Protein AF-A0A2V5VV43-F1 (afdb_monomer_lite)

Sequence (94 aa):
MSELTIVPSRERFAELAKQGNVIPVFVDFVADGETPASAFQKLDDGGYSFLFESAEQTEQSGRYSFLGFSPHLIIRGEDGEDPLAVLEKVMARF

Secondary structure (DSSP, 8-state):
-PPP-EES-HHHHHHHTTT-S----EE----TT--HHHHHHHH--SSSEEEE-----STT--S--EEEES-S----PPTTS-HHHHHHHHHTT-

Structure (mmCIF, N/CA/C/O backbone):
data_AF-A0A2V5VV43-F1
#
_entry.id   AF-A0A2V5VV43-F1
#
loop_
_atom_site.group_PDB
_atom_site.id
_atom_site.type_symbol
_atom_site.label_atom_id
_atom_site.label_alt_id
_atom_site.label_comp_id
_atom_site.label_asym_id
_atom_site.label_entity_id
_atom_site.label_seq_id
_atom_site.pdbx_PDB_ins_code
_atom_site.Cartn_x
_atom_site.Cartn_y
_atom_site.Cartn_z
_atom_site.occupancy
_atom_site.B_iso_or_equiv
_atom_site.auth_seq_id
_atom_site.auth_comp_id
_atom_site.auth_asym_id
_atom_site.auth_atom_id
_atom_site.pdbx_PDB_model_num
ATOM 1 N N . MET A 1 1 ? -18.974 -5.604 17.137 1.00 52.78 1 MET A N 1
ATOM 2 C CA . MET A 1 1 ? -18.055 -5.346 16.012 1.00 52.78 1 MET A CA 1
ATOM 3 C C . MET A 1 1 ? -18.550 -4.086 15.336 1.00 52.78 1 MET A C 1
ATOM 5 O O . MET A 1 1 ? -19.734 -4.042 15.028 1.00 52.78 1 MET A O 1
ATOM 9 N N . SER A 1 2 ? -17.728 -3.042 15.235 1.00 64.88 2 SER A N 1
ATOM 10 C CA . SER A 1 2 ? -18.089 -1.852 14.458 1.00 64.88 2 SER A CA 1
ATOM 11 C C . SER A 1 2 ? -18.201 -2.234 12.984 1.00 64.88 2 SER A C 1
ATOM 13 O O . SER A 1 2 ? -17.440 -3.070 12.500 1.00 64.88 2 SER A O 1
ATOM 15 N N . GLU A 1 3 ? -19.174 -1.660 12.288 1.00 81.62 3 GLU A N 1
ATOM 16 C CA . GLU A 1 3 ? -19.360 -1.872 10.856 1.00 81.62 3 GLU A CA 1
ATOM 17 C C . GLU A 1 3 ? -18.187 -1.226 10.101 1.00 81.62 3 GLU A C 1
ATOM 19 O O . GLU A 1 3 ? -17.922 -0.033 10.257 1.00 81.62 3 GLU A O 1
ATOM 24 N N . LEU A 1 4 ? -17.434 -2.023 9.336 1.00 89.19 4 LEU A N 1
ATOM 25 C CA . LEU A 1 4 ? -16.351 -1.512 8.494 1.00 89.19 4 LEU A CA 1
ATOM 26 C C . LEU A 1 4 ? -16.962 -0.668 7.375 1.00 89.19 4 LEU A C 1
ATOM 28 O O . LEU A 1 4 ? -17.728 -1.172 6.555 1.00 89.19 4 LEU A O 1
ATOM 32 N N . THR A 1 5 ? -16.620 0.617 7.337 1.00 94.31 5 THR A N 1
ATOM 33 C CA . THR A 1 5 ? -17.103 1.528 6.296 1.00 94.31 5 THR A CA 1
ATOM 34 C C . THR A 1 5 ? -16.113 1.547 5.141 1.00 94.31 5 THR A C 1
ATOM 36 O O . THR A 1 5 ? -15.003 2.053 5.283 1.00 94.31 5 THR A O 1
ATOM 39 N N . ILE A 1 6 ? -16.518 0.993 3.997 1.00 96.62 6 ILE A N 1
ATOM 40 C CA . ILE A 1 6 ? -15.726 1.006 2.760 1.00 96.62 6 ILE A CA 1
ATOM 41 C C . ILE A 1 6 ? -15.805 2.394 2.118 1.00 96.62 6 ILE A C 1
ATOM 43 O O . ILE A 1 6 ? -16.896 2.918 1.879 1.00 96.62 6 ILE A O 1
ATOM 47 N N . VAL A 1 7 ? -14.645 2.972 1.814 1.00 97.19 7 VAL A N 1
ATOM 48 C CA . VAL A 1 7 ? -14.491 4.289 1.190 1.00 97.19 7 VAL A CA 1
ATOM 49 C C . VAL A 1 7 ? -13.679 4.147 -0.102 1.00 97.19 7 VAL A C 1
ATOM 51 O O . VAL A 1 7 ? -12.652 3.474 -0.095 1.00 97.19 7 VAL A O 1
ATOM 54 N N . PRO A 1 8 ? -14.075 4.800 -1.210 1.00 97.19 8 PRO A N 1
ATOM 55 C CA . PRO A 1 8 ? -15.327 5.536 -1.413 1.00 97.19 8 PRO A CA 1
ATOM 56 C C . PRO A 1 8 ? -16.554 4.610 -1.519 1.00 97.19 8 PRO A C 1
ATOM 58 O O . PRO A 1 8 ? -16.423 3.421 -1.802 1.00 97.19 8 PRO A O 1
ATOM 61 N N . SER A 1 9 ? -17.764 5.171 -1.367 1.00 97.12 9 SER A N 1
ATOM 62 C CA . SER A 1 9 ? -18.990 4.451 -1.750 1.00 97.12 9 SER A CA 1
ATOM 63 C C . SER A 1 9 ? -18.964 4.107 -3.241 1.00 97.12 9 SER A C 1
ATOM 65 O O . SER A 1 9 ? -18.256 4.746 -4.025 1.00 97.12 9 SER A O 1
ATOM 67 N N . ARG A 1 10 ? -19.779 3.140 -3.665 1.00 97.31 10 ARG A N 1
ATOM 68 C CA . ARG A 1 10 ? -19.860 2.724 -5.072 1.00 97.31 10 ARG A CA 1
ATOM 69 C C . ARG A 1 10 ? -20.189 3.887 -6.011 1.00 97.31 10 ARG A C 1
ATOM 71 O O . ARG A 1 10 ? -19.577 4.022 -7.069 1.00 97.31 10 ARG A O 1
ATOM 78 N N . GLU A 1 11 ? -21.140 4.730 -5.631 1.00 98.00 11 GLU A N 1
ATOM 79 C CA . GLU A 1 11 ? -21.553 5.896 -6.414 1.00 98.00 11 GLU A CA 1
ATOM 80 C C . GLU A 1 11 ? -20.399 6.894 -6.506 1.00 98.00 11 GLU A C 1
ATOM 82 O O . GLU A 1 11 ? -20.090 7.400 -7.584 1.00 98.00 11 GLU A O 1
ATOM 87 N N . ARG A 1 12 ? -19.692 7.127 -5.393 1.00 97.94 12 ARG A N 1
ATOM 88 C CA . ARG A 1 12 ? -18.538 8.027 -5.376 1.00 97.94 12 ARG A CA 1
ATOM 89 C C . ARG A 1 12 ? -17.357 7.471 -6.173 1.00 97.94 12 ARG A C 1
ATOM 91 O O . ARG A 1 12 ? -16.693 8.249 -6.852 1.00 97.94 12 ARG A O 1
ATOM 98 N N . PHE A 1 13 ? -17.118 6.162 -6.139 1.00 98.19 13 PHE A N 1
ATOM 99 C CA . PHE A 1 13 ? -16.131 5.491 -6.985 1.00 98.19 13 PHE A CA 1
ATOM 100 C C . PHE A 1 13 ? -16.418 5.752 -8.467 1.00 98.19 13 PHE A C 1
ATOM 102 O O . PHE A 1 13 ? -15.521 6.166 -9.195 1.00 98.19 13 PHE A O 1
ATOM 109 N N . ALA A 1 14 ? -17.673 5.584 -8.903 1.00 97.88 14 ALA A N 1
ATOM 110 C CA . ALA A 1 14 ? -18.068 5.823 -10.291 1.00 97.88 14 ALA A CA 1
ATOM 111 C C . ALA A 1 14 ? -17.841 7.281 -10.733 1.00 97.88 14 ALA A C 1
ATOM 113 O O . ALA A 1 14 ? -17.478 7.523 -11.882 1.00 97.88 14 ALA A O 1
ATOM 114 N N . GLU A 1 15 ? -18.005 8.252 -9.831 1.00 98.06 15 GLU A N 1
ATOM 115 C CA . GLU A 1 15 ? -17.681 9.654 -10.118 1.00 98.06 15 GLU A CA 1
ATOM 116 C C . GLU A 1 15 ? -16.170 9.932 -10.160 1.00 98.06 15 GLU A C 1
ATOM 118 O O . GLU A 1 15 ? -15.715 10.705 -11.003 1.00 98.06 15 GLU A O 1
ATOM 123 N N . LEU A 1 16 ? -15.377 9.303 -9.286 1.00 97.75 16 LEU A N 1
ATOM 124 C CA . LEU A 1 16 ? -13.912 9.428 -9.291 1.00 97.75 16 LEU A CA 1
ATOM 125 C C . LEU A 1 16 ? -13.284 8.769 -10.525 1.00 97.75 16 LEU A C 1
ATOM 127 O O . LEU A 1 16 ? -12.355 9.325 -11.104 1.00 97.75 16 LEU A O 1
ATOM 131 N N . ALA A 1 17 ? -13.843 7.648 -10.986 1.00 97.31 17 ALA A N 1
ATOM 132 C CA . ALA A 1 17 ? -13.390 6.931 -12.178 1.00 97.31 1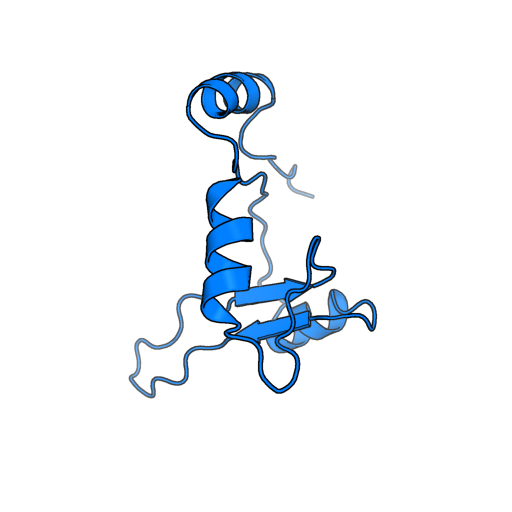7 ALA A CA 1
ATOM 133 C C . ALA A 1 17 ? -13.527 7.740 -13.482 1.00 97.31 17 ALA A C 1
ATOM 135 O O . ALA A 1 17 ? -12.923 7.399 -14.495 1.00 97.31 17 ALA A O 1
ATOM 136 N N . LYS A 1 18 ? -14.305 8.832 -13.476 1.00 97.25 18 LYS A N 1
ATOM 137 C CA . LYS A 1 18 ? -14.369 9.783 -14.599 1.00 97.25 18 LYS A CA 1
ATOM 138 C C . LYS A 1 18 ? -13.188 10.762 -14.619 1.00 97.25 18 LYS A C 1
ATOM 140 O O . LYS A 1 18 ? -12.994 11.434 -15.625 1.00 97.25 18 LYS A O 1
ATOM 145 N N . GLN A 1 19 ? -12.448 10.887 -13.515 1.00 95.75 19 GLN A N 1
ATOM 146 C CA . GLN A 1 19 ? -11.357 11.857 -13.331 1.00 95.75 19 GLN A CA 1
ATOM 147 C C . GLN A 1 19 ? -9.969 11.210 -13.404 1.00 95.75 19 GLN A C 1
ATOM 149 O O . GLN A 1 19 ? -8.994 11.899 -13.688 1.00 95.75 19 GLN A O 1
ATOM 154 N N . GLY A 1 20 ? -9.878 9.903 -13.161 1.00 93.12 20 GLY A N 1
ATOM 155 C CA . GLY A 1 20 ? -8.642 9.129 -13.220 1.00 93.12 20 GLY A CA 1
ATOM 156 C C . GLY A 1 20 ? -8.924 7.628 -13.208 1.00 93.12 20 GLY A C 1
ATOM 157 O O . GLY A 1 20 ? -10.067 7.202 -13.059 1.00 93.12 20 GLY A O 1
ATOM 158 N N . ASN A 1 21 ? -7.880 6.824 -13.373 1.00 92.06 21 ASN A N 1
ATOM 159 C CA . ASN A 1 21 ? -7.933 5.358 -13.483 1.00 92.06 21 ASN A CA 1
ATOM 160 C C . ASN A 1 21 ? -7.348 4.630 -12.253 1.00 92.06 21 ASN A C 1
ATOM 162 O O . ASN A 1 21 ? -7.486 3.412 -12.151 1.00 92.06 21 ASN A O 1
ATOM 166 N N . VAL A 1 22 ? -6.746 5.360 -11.306 1.00 94.12 22 VAL A N 1
ATOM 167 C CA . VAL A 1 22 ? -6.286 4.843 -10.011 1.00 94.12 22 VAL A CA 1
ATOM 168 C C . VAL A 1 22 ? -7.134 5.460 -8.906 1.00 94.12 22 VAL A C 1
ATOM 170 O O . VAL A 1 22 ? -7.032 6.649 -8.609 1.00 94.12 22 VAL A O 1
ATOM 173 N N . ILE A 1 23 ? -7.987 4.641 -8.294 1.00 96.69 23 ILE A N 1
ATOM 174 C CA . ILE A 1 23 ? -8.895 5.057 -7.224 1.00 96.69 23 ILE A CA 1
ATOM 175 C C . ILE A 1 23 ? -8.687 4.113 -6.033 1.00 96.69 23 ILE A C 1
ATOM 177 O O . ILE A 1 23 ? -9.018 2.931 -6.154 1.00 96.69 23 ILE A O 1
ATOM 181 N N . PRO A 1 24 ? -8.147 4.583 -4.892 1.00 96.19 24 PRO A N 1
ATOM 182 C CA . PRO A 1 24 ? -7.964 3.739 -3.718 1.00 96.19 24 PRO A CA 1
ATOM 183 C C . PRO A 1 24 ? -9.320 3.398 -3.094 1.00 96.19 24 PRO A C 1
ATOM 185 O O . PRO A 1 24 ? -10.137 4.285 -2.845 1.00 96.19 24 PRO A O 1
ATOM 188 N N . VAL A 1 25 ? -9.542 2.111 -2.826 1.00 97.25 25 VAL A N 1
ATOM 189 C CA . VAL A 1 25 ? -10.682 1.615 -2.048 1.00 97.25 25 VAL A CA 1
ATOM 190 C C . VAL A 1 25 ? -10.133 1.047 -0.750 1.00 97.25 25 VAL A C 1
ATOM 192 O O . VAL A 1 25 ? -9.291 0.152 -0.781 1.00 97.25 25 VAL A O 1
ATOM 195 N N . PHE A 1 26 ? -10.573 1.587 0.380 1.00 97.00 26 PHE A N 1
ATOM 196 C CA . PHE A 1 26 ? -9.999 1.283 1.685 1.00 97.00 26 PHE A CA 1
ATOM 197 C C . PHE A 1 26 ? -11.051 1.299 2.797 1.00 97.00 26 PHE A C 1
ATOM 199 O O . PHE A 1 26 ? -12.189 1.734 2.609 1.00 97.00 26 PHE A O 1
ATOM 206 N N . VAL A 1 27 ? -10.650 0.791 3.958 1.00 96.50 27 VAL A N 1
ATOM 207 C CA . VAL A 1 27 ? -11.394 0.848 5.218 1.00 96.50 27 VAL A CA 1
ATOM 208 C C . VAL A 1 27 ? -10.435 1.302 6.308 1.00 96.50 27 VAL A C 1
ATOM 210 O O . VAL A 1 27 ? -9.288 0.856 6.332 1.00 96.50 27 VAL A O 1
ATOM 213 N N . ASP A 1 28 ? -10.921 2.130 7.226 1.00 94.31 28 ASP A N 1
ATOM 214 C CA . ASP A 1 28 ? -10.209 2.438 8.463 1.00 94.31 28 ASP A CA 1
ATOM 215 C C . ASP A 1 28 ? -10.760 1.557 9.585 1.00 94.31 28 ASP A C 1
ATOM 217 O O . ASP A 1 28 ? -11.976 1.391 9.733 1.00 94.31 28 ASP A O 1
ATOM 221 N N . PHE A 1 29 ? -9.870 0.972 10.382 1.00 92.88 29 PHE A N 1
ATOM 222 C CA . PHE A 1 29 ? -10.249 0.116 11.501 1.00 92.88 29 PHE A CA 1
ATOM 223 C C . PHE A 1 29 ? -9.256 0.225 12.657 1.00 92.88 29 PHE A C 1
ATOM 225 O O . PHE A 1 29 ? -8.115 0.648 12.488 1.00 92.88 29 PHE A O 1
ATOM 232 N N . VAL A 1 30 ? -9.717 -0.150 13.852 1.00 92.19 30 VAL A N 1
ATOM 233 C CA . VAL A 1 30 ? -8.901 -0.144 15.071 1.00 92.19 30 VAL A CA 1
ATOM 234 C C . VAL A 1 30 ? -7.967 -1.350 15.059 1.00 92.19 30 VAL A C 1
ATOM 236 O O . VAL A 1 30 ? -8.426 -2.487 14.950 1.00 92.19 30 VAL A O 1
ATOM 239 N N . ALA A 1 31 ? -6.670 -1.093 15.206 1.00 91.44 31 ALA A N 1
ATOM 240 C CA . ALA A 1 31 ? -5.612 -2.099 15.177 1.00 91.44 31 ALA A CA 1
ATOM 241 C C . ALA A 1 31 ? -4.642 -1.947 16.364 1.00 91.44 31 ALA A C 1
ATOM 243 O O . ALA A 1 31 ? -3.459 -2.234 16.237 1.00 91.44 31 ALA A O 1
ATOM 244 N N . ASP A 1 32 ? -5.135 -1.515 17.529 1.00 91.94 32 ASP A N 1
ATOM 245 C CA . ASP A 1 32 ? -4.319 -1.207 18.720 1.00 91.94 32 ASP A CA 1
ATOM 246 C C . ASP A 1 32 ? -3.467 -2.390 19.224 1.00 91.94 32 ASP A C 1
ATOM 248 O O . ASP A 1 32 ? -2.492 -2.201 19.947 1.00 91.94 32 ASP A O 1
ATOM 252 N N . GLY A 1 33 ? -3.848 -3.621 18.863 1.00 92.75 33 GLY A N 1
ATOM 253 C CA . GLY A 1 33 ? -3.104 -4.842 19.182 1.00 92.75 33 GLY A CA 1
ATOM 254 C C . GLY A 1 33 ? -2.010 -5.207 18.175 1.00 92.75 33 GLY A C 1
ATOM 255 O O . GLY A 1 33 ? -1.335 -6.217 18.368 1.00 92.75 33 GLY A O 1
ATOM 256 N N . GLU A 1 34 ? -1.849 -4.433 17.104 1.00 93.50 34 GLU A N 1
ATOM 257 C CA . GLU A 1 34 ? -0.885 -4.689 16.041 1.00 93.50 34 GLU A CA 1
ATOM 258 C C . GLU A 1 34 ? 0.299 -3.719 16.130 1.00 93.50 34 GLU A C 1
ATOM 260 O O . GLU A 1 34 ? 0.146 -2.506 16.248 1.00 93.50 34 GLU A O 1
ATOM 265 N N . THR A 1 35 ? 1.508 -4.254 15.999 1.00 93.19 35 THR A N 1
ATOM 266 C CA . THR A 1 35 ? 2.677 -3.510 15.516 1.00 93.19 35 THR A CA 1
ATOM 267 C C . THR A 1 35 ? 2.801 -3.680 13.996 1.00 93.19 35 THR A C 1
ATOM 269 O O . THR A 1 35 ? 2.300 -4.679 13.459 1.00 93.19 35 THR A O 1
ATOM 272 N N . PRO A 1 36 ? 3.509 -2.785 13.281 1.00 91.94 36 PRO A N 1
ATOM 273 C CA . PRO A 1 36 ? 3.746 -2.945 11.844 1.00 91.94 36 PRO A CA 1
ATOM 274 C C . PRO A 1 36 ? 4.317 -4.322 11.471 1.00 91.94 36 PRO A C 1
ATOM 276 O O . PRO A 1 36 ? 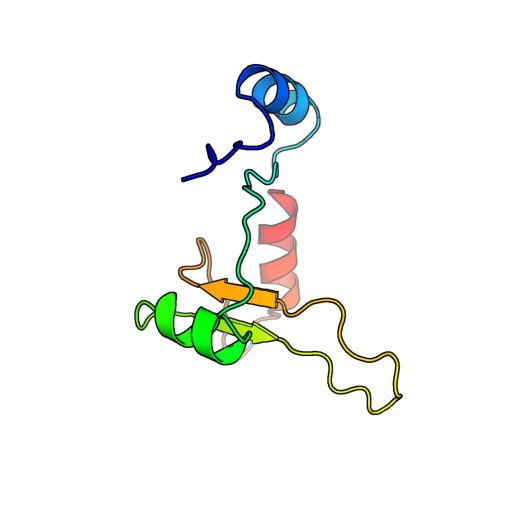3.831 -4.960 10.539 1.00 91.94 36 PRO A O 1
ATOM 279 N N . ALA A 1 37 ? 5.275 -4.833 12.252 1.00 93.38 37 ALA A N 1
ATOM 280 C CA . ALA A 1 37 ? 5.849 -6.162 12.049 1.00 93.38 37 ALA A CA 1
ATOM 281 C C . ALA A 1 37 ? 4.826 -7.296 12.247 1.00 93.38 37 ALA A C 1
ATOM 283 O O . ALA A 1 37 ? 4.796 -8.241 11.460 1.00 93.38 37 ALA A O 1
ATOM 284 N N . SER A 1 38 ? 3.961 -7.214 13.264 1.00 95.56 38 SER A N 1
ATOM 285 C CA . SER A 1 38 ? 2.919 -8.233 13.469 1.00 95.56 38 SER A CA 1
ATOM 286 C C . SER A 1 38 ? 1.829 -8.198 12.392 1.00 95.56 38 SER A C 1
ATOM 288 O O . SER A 1 38 ? 1.374 -9.257 11.961 1.00 95.56 38 SER A O 1
ATOM 290 N N . ALA A 1 39 ? 1.467 -7.010 11.895 1.00 95.00 39 ALA A N 1
ATOM 291 C CA . ALA A 1 39 ? 0.558 -6.866 10.761 1.00 95.00 39 ALA A CA 1
ATOM 292 C C . ALA A 1 39 ? 1.177 -7.445 9.478 1.00 95.00 39 ALA A C 1
ATOM 294 O O . ALA A 1 39 ? 0.505 -8.175 8.752 1.00 95.00 39 ALA A O 1
ATOM 295 N N . PHE A 1 40 ? 2.472 -7.200 9.243 1.00 95.19 40 PHE A N 1
ATOM 296 C CA . PHE A 1 40 ? 3.235 -7.791 8.138 1.00 95.19 40 PHE A CA 1
ATOM 297 C C . PHE A 1 40 ? 3.194 -9.311 8.149 1.00 95.19 40 PHE A C 1
ATOM 299 O O . PHE A 1 40 ? 2.795 -9.917 7.161 1.00 95.19 40 PHE A O 1
ATOM 306 N N . GLN A 1 41 ? 3.493 -9.927 9.289 1.00 95.06 41 GLN A N 1
ATOM 307 C CA . GLN A 1 41 ? 3.452 -11.384 9.423 1.00 95.06 41 GLN A CA 1
ATOM 308 C C . GLN A 1 41 ? 2.061 -11.983 9.179 1.00 95.06 41 GLN A C 1
ATOM 310 O O . GLN A 1 41 ? 1.961 -13.109 8.706 1.00 95.06 41 GLN A O 1
ATOM 315 N N . LYS A 1 42 ? 0.987 -11.260 9.515 1.00 94.94 42 LYS A N 1
ATOM 316 C CA . LYS A 1 42 ? -0.395 -11.723 9.308 1.00 94.94 42 LYS A CA 1
ATOM 317 C C . LYS A 1 42 ? -0.863 -11.610 7.858 1.00 94.94 42 LYS A C 1
ATOM 319 O O . LYS A 1 42 ? -1.760 -12.353 7.469 1.00 94.94 42 LYS A O 1
ATOM 324 N N . LEU A 1 43 ? -0.312 -10.660 7.104 1.00 92.94 43 LEU A N 1
ATOM 325 C CA . LEU A 1 43 ? -0.682 -10.391 5.712 1.00 92.94 43 LEU A CA 1
ATOM 326 C C . LEU A 1 43 ? 0.248 -11.067 4.700 1.00 92.94 43 LEU A C 1
ATOM 328 O O . LEU A 1 43 ? -0.092 -11.129 3.523 1.00 92.94 43 LEU A O 1
ATOM 332 N N . ASP A 1 44 ? 1.401 -11.567 5.144 1.00 90.00 44 ASP A N 1
ATOM 333 C CA . ASP A 1 44 ? 2.339 -12.281 4.288 1.00 90.00 44 ASP A CA 1
ATOM 334 C C . ASP A 1 44 ? 1.719 -13.576 3.735 1.00 90.00 44 ASP A C 1
ATOM 336 O O . ASP A 1 44 ? 1.311 -14.471 4.479 1.00 90.00 44 ASP A O 1
ATOM 340 N N . ASP A 1 45 ? 1.655 -13.666 2.408 1.00 92.75 45 ASP A N 1
ATOM 341 C CA . ASP A 1 45 ? 1.149 -14.816 1.656 1.00 92.75 45 ASP A CA 1
ATOM 342 C C . ASP A 1 45 ? 2.282 -15.696 1.094 1.00 92.75 45 ASP A C 1
ATOM 344 O O . ASP A 1 45 ? 2.025 -16.647 0.350 1.00 92.75 45 ASP A O 1
ATOM 348 N N . GLY A 1 46 ? 3.538 -15.395 1.447 1.00 93.62 46 GLY A N 1
ATOM 349 C CA . GLY A 1 46 ? 4.737 -16.050 0.920 1.00 93.62 46 GLY A CA 1
ATOM 350 C C . GLY A 1 46 ? 5.151 -15.563 -0.474 1.00 93.62 46 GLY A C 1
ATOM 351 O O . GLY A 1 46 ? 6.082 -16.120 -1.063 1.00 93.62 46 GLY A O 1
ATOM 352 N N . GLY A 1 47 ? 4.458 -14.560 -1.020 1.00 94.81 47 GLY A N 1
ATOM 353 C CA . GLY A 1 47 ? 4.770 -13.902 -2.280 1.00 94.81 47 GLY A CA 1
ATOM 354 C C . GLY A 1 47 ? 5.677 -12.681 -2.116 1.00 94.81 47 GLY A C 1
ATOM 355 O O . GLY A 1 47 ? 6.442 -12.542 -1.165 1.00 94.81 47 GLY A O 1
ATOM 356 N N . TYR A 1 48 ? 5.608 -11.774 -3.091 1.00 95.62 48 TYR A N 1
ATOM 357 C CA . TYR A 1 48 ? 6.321 -10.502 -3.010 1.00 95.62 48 TYR A CA 1
ATOM 358 C C . TYR A 1 48 ? 5.613 -9.569 -2.028 1.00 95.62 48 TYR A C 1
ATOM 360 O O . TYR A 1 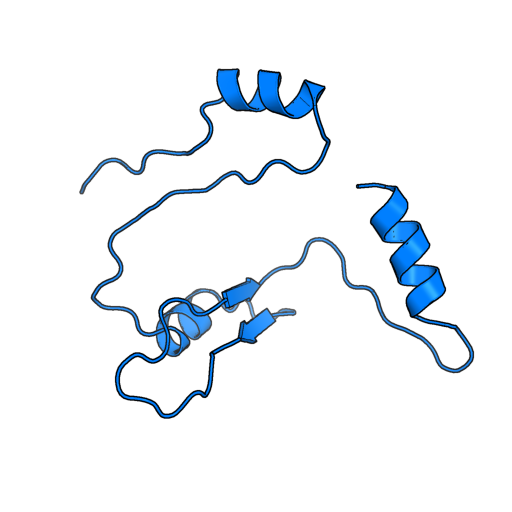48 ? 4.440 -9.241 -2.209 1.00 95.62 48 TYR A O 1
ATOM 368 N N . SER A 1 49 ? 6.342 -9.106 -1.020 1.00 95.88 49 SER A N 1
ATOM 369 C CA . SER A 1 49 ? 5.827 -8.222 0.020 1.00 95.88 49 SER A CA 1
ATOM 370 C C . SER A 1 49 ? 6.904 -7.240 0.489 1.00 95.88 49 SER A C 1
ATOM 372 O O . SER A 1 49 ? 8.100 -7.435 0.253 1.00 95.88 49 SER A O 1
ATOM 374 N N . PHE A 1 50 ? 6.485 -6.136 1.105 1.00 95.44 50 PHE A N 1
ATOM 375 C CA . PHE A 1 50 ? 7.380 -5.156 1.715 1.00 95.44 50 PHE A CA 1
ATOM 376 C C . PHE A 1 50 ? 6.781 -4.564 2.992 1.00 95.44 50 PHE A C 1
ATOM 378 O O . PHE A 1 50 ? 5.563 -4.431 3.127 1.00 95.44 50 PHE A O 1
ATOM 385 N N . LEU A 1 51 ? 7.670 -4.150 3.893 1.00 94.62 51 LEU A N 1
ATOM 386 C CA . LEU A 1 51 ? 7.377 -3.320 5.054 1.00 94.62 51 LEU A CA 1
ATOM 387 C C . LEU A 1 51 ? 8.383 -2.165 5.072 1.00 94.62 51 LEU A C 1
ATOM 389 O O . LEU A 1 51 ? 9.592 -2.393 5.121 1.00 94.62 51 LEU A O 1
ATOM 393 N N . PHE A 1 52 ? 7.886 -0.933 5.022 1.00 93.19 52 PHE A N 1
ATOM 394 C CA . PHE A 1 52 ? 8.683 0.282 5.154 1.00 93.19 52 PHE A CA 1
ATOM 395 C C . PHE A 1 52 ? 8.323 1.001 6.449 1.00 93.19 52 PHE A C 1
ATOM 397 O O . PHE A 1 52 ? 7.173 1.390 6.663 1.00 93.19 52 PHE A O 1
ATOM 404 N N . GLU A 1 53 ? 9.332 1.210 7.287 1.00 88.31 53 GLU A N 1
ATOM 405 C CA . GLU A 1 53 ? 9.222 1.921 8.557 1.00 88.31 53 GLU A CA 1
ATOM 406 C C . GLU A 1 53 ? 10.183 3.112 8.558 1.00 88.31 53 GLU A C 1
ATOM 408 O O . GLU A 1 53 ? 11.297 3.031 8.033 1.00 88.31 53 GLU A O 1
ATOM 413 N N . SER A 1 54 ? 9.750 4.237 9.130 1.00 81.88 54 SER A N 1
ATOM 414 C CA . SER A 1 54 ? 10.625 5.399 9.301 1.00 81.88 54 SER A CA 1
ATOM 415 C C . SER A 1 54 ? 11.547 5.191 10.501 1.00 81.88 54 SER A C 1
ATOM 417 O O . SER A 1 54 ? 11.089 4.845 11.587 1.00 81.88 54 SER A O 1
ATOM 419 N N . ALA A 1 55 ? 12.844 5.432 10.310 1.00 67.00 55 ALA A N 1
ATOM 420 C CA . ALA A 1 55 ? 13.884 5.186 11.310 1.00 67.00 55 ALA A CA 1
ATOM 421 C C . ALA A 1 55 ? 14.292 6.435 12.122 1.00 67.00 55 ALA A C 1
ATOM 423 O O . ALA A 1 55 ? 15.328 6.416 12.788 1.00 67.00 55 ALA A O 1
ATOM 424 N N . GLU A 1 56 ? 13.545 7.544 12.060 1.00 64.12 56 GLU A N 1
ATOM 425 C CA . GLU A 1 56 ? 13.969 8.778 12.737 1.00 64.12 56 GLU A CA 1
ATOM 426 C C . GLU A 1 56 ? 13.938 8.646 14.273 1.00 64.12 56 GLU A C 1
ATOM 428 O O . GLU A 1 56 ? 12.910 8.359 14.875 1.00 64.12 56 GLU A O 1
ATOM 433 N N . GLN A 1 57 ? 15.080 8.885 14.925 1.00 53.62 57 GLN A N 1
ATOM 434 C CA . GLN A 1 57 ? 15.239 8.935 16.386 1.00 53.62 57 GLN A CA 1
ATOM 435 C C . GLN A 1 57 ? 15.038 10.363 16.917 1.00 53.62 57 GLN A C 1
ATOM 437 O O . GLN A 1 57 ? 15.962 10.992 17.428 1.00 53.62 57 GLN A O 1
ATOM 442 N N . THR A 1 58 ? 13.835 10.911 16.801 1.00 54.78 58 THR A N 1
ATOM 443 C CA . THR A 1 58 ? 13.432 12.062 17.626 1.00 54.78 58 THR A CA 1
ATOM 444 C C . THR A 1 58 ? 12.114 11.713 18.300 1.00 54.78 58 THR A C 1
ATOM 446 O O . THR A 1 58 ? 11.351 10.923 17.756 1.00 54.78 58 THR A O 1
ATOM 449 N N . GLU A 1 59 ? 11.833 12.247 19.491 1.00 53.59 59 GLU A N 1
ATOM 450 C CA . GLU A 1 59 ? 10.697 11.842 20.350 1.00 53.59 59 GLU A CA 1
ATOM 451 C C . GLU A 1 59 ? 9.287 12.063 19.739 1.00 53.59 59 GLU A C 1
ATOM 453 O O . GLU A 1 59 ? 8.275 11.893 20.413 1.00 53.59 59 GLU A O 1
ATOM 458 N N . GLN A 1 60 ? 9.206 12.432 18.456 1.00 54.12 60 GLN A N 1
ATOM 459 C CA . GLN A 1 60 ? 7.989 12.589 17.653 1.00 54.12 60 GLN A CA 1
ATOM 460 C C . GLN A 1 60 ? 7.872 11.553 16.510 1.00 54.12 60 GLN A C 1
ATOM 462 O O . GLN A 1 60 ? 7.076 11.746 15.587 1.00 54.12 60 GLN A O 1
ATOM 467 N N . SER A 1 61 ? 8.678 10.488 16.519 1.00 51.47 61 SER A N 1
ATOM 468 C CA . SER A 1 61 ? 8.873 9.597 15.373 1.00 51.47 61 SER A CA 1
ATOM 469 C C . SER A 1 61 ? 7.719 8.632 15.056 1.00 51.47 61 SER A C 1
ATOM 471 O O . SER A 1 61 ? 7.102 8.044 15.939 1.00 51.47 61 SER A O 1
ATOM 473 N N . GLY A 1 62 ? 7.471 8.467 13.743 1.00 54.38 62 GLY A N 1
ATOM 474 C CA . GLY A 1 62 ? 6.747 7.347 13.121 1.00 54.38 62 GLY A CA 1
ATOM 475 C C . GLY A 1 62 ? 5.213 7.395 13.126 1.00 54.38 62 GLY A C 1
ATOM 476 O O . GLY A 1 62 ? 4.589 6.533 13.729 1.00 54.38 62 GLY A O 1
ATOM 477 N N . ARG A 1 63 ? 4.562 8.340 12.421 1.00 72.06 63 ARG A N 1
ATOM 478 C CA . ARG A 1 63 ? 3.080 8.327 12.307 1.00 72.06 63 ARG A CA 1
ATOM 479 C C . ARG A 1 63 ? 2.528 7.170 11.469 1.00 72.06 63 ARG A C 1
ATOM 481 O O . ARG A 1 63 ? 1.378 6.797 11.664 1.00 72.06 63 ARG A O 1
ATOM 488 N N . TYR A 1 64 ? 3.320 6.648 10.531 1.00 86.50 64 TYR A N 1
ATOM 489 C CA . TYR A 1 64 ? 2.872 5.647 9.567 1.00 86.50 64 TYR A CA 1
ATOM 490 C C . TYR A 1 64 ? 3.991 4.662 9.229 1.00 86.50 64 TYR A C 1
ATOM 492 O O . TYR A 1 64 ? 5.139 5.066 9.035 1.00 86.50 64 TYR A O 1
ATOM 500 N N . SER A 1 65 ? 3.609 3.398 9.083 1.00 90.06 65 SER A N 1
ATOM 501 C CA . SER A 1 65 ? 4.381 2.366 8.394 1.00 90.06 65 SER A CA 1
ATOM 502 C C . SER A 1 65 ? 3.612 1.965 7.138 1.00 90.06 65 SER A C 1
ATOM 504 O O . SER A 1 65 ? 2.379 1.968 7.141 1.00 90.06 65 SER A O 1
ATOM 506 N N . PHE A 1 66 ? 4.322 1.632 6.062 1.00 94.19 66 PHE A N 1
ATOM 507 C CA . PHE A 1 66 ? 3.711 1.189 4.809 1.00 94.19 66 PHE A CA 1
ATOM 508 C C . PHE A 1 66 ? 3.974 -0.291 4.601 1.00 94.19 66 PHE A C 1
ATOM 510 O O . PHE A 1 66 ? 5.112 -0.745 4.683 1.00 94.19 66 PHE A O 1
ATOM 517 N N . LEU A 1 67 ? 2.919 -1.026 4.291 1.00 95.12 67 LEU A N 1
ATOM 518 C CA . LEU A 1 67 ? 2.967 -2.452 4.033 1.00 95.12 67 LEU A CA 1
ATOM 519 C C . LEU A 1 67 ? 2.303 -2.729 2.691 1.00 95.12 67 LEU A C 1
ATOM 521 O O . LEU A 1 67 ? 1.242 -2.178 2.396 1.00 95.12 67 LEU A O 1
ATOM 525 N N . GLY A 1 68 ? 2.916 -3.598 1.897 1.00 95.25 68 GLY A N 1
ATOM 526 C CA . GLY A 1 68 ? 2.338 -4.110 0.661 1.00 95.25 68 GLY A CA 1
ATOM 527 C C . GLY A 1 68 ? 2.592 -5.603 0.528 1.00 95.25 68 GLY A C 1
ATOM 528 O O . GLY A 1 68 ? 3.654 -6.093 0.902 1.00 95.25 68 GLY A O 1
ATOM 529 N N . PHE A 1 69 ? 1.613 -6.322 -0.005 1.00 96.00 69 PHE A N 1
ATOM 530 C CA . PHE A 1 69 ? 1.659 -7.757 -0.276 1.00 96.00 69 PHE A CA 1
ATOM 531 C C . PHE A 1 69 ? 0.830 -8.044 -1.535 1.00 96.00 69 PHE A C 1
ATOM 533 O O . PHE A 1 69 ? 0.051 -7.189 -1.965 1.00 96.00 69 PHE A O 1
ATOM 540 N N . SER A 1 70 ? 1.039 -9.208 -2.152 1.00 95.50 70 SER A N 1
ATOM 541 C CA . SER A 1 70 ? 0.330 -9.647 -3.367 1.00 95.50 70 SER A CA 1
ATOM 542 C C . SER A 1 70 ? 0.246 -8.570 -4.477 1.00 95.50 70 SER A C 1
ATOM 544 O O . SER A 1 70 ? -0.853 -8.219 -4.922 1.00 95.50 70 SER A O 1
ATOM 546 N N . PRO A 1 71 ? 1.374 -7.995 -4.944 1.00 94.38 71 PRO A N 1
ATOM 547 C CA . PRO A 1 71 ? 1.349 -6.927 -5.939 1.00 94.38 71 PRO A CA 1
ATOM 548 C C . PRO A 1 71 ? 0.701 -7.395 -7.247 1.00 94.38 71 PRO A C 1
ATOM 550 O O . PRO A 1 71 ? 0.975 -8.486 -7.741 1.00 94.38 71 PRO A O 1
ATOM 553 N N . HIS A 1 72 ? -0.110 -6.528 -7.859 1.00 91.62 72 HIS A N 1
ATOM 554 C CA . HIS A 1 72 ? -0.731 -6.814 -9.158 1.00 91.62 72 HIS A CA 1
ATOM 555 C C . HIS A 1 72 ? 0.294 -6.923 -10.300 1.00 91.62 72 HIS A C 1
ATOM 557 O O . HIS A 1 72 ? 0.076 -7.648 -11.270 1.00 91.62 72 HIS A O 1
ATOM 563 N N . LEU A 1 73 ? 1.404 -6.189 -10.199 1.00 90.75 73 LEU A N 1
ATOM 564 C CA . LEU A 1 73 ? 2.454 -6.142 -11.206 1.00 90.75 73 LEU A CA 1
ATOM 565 C C . LEU A 1 73 ? 3.822 -6.043 -10.536 1.00 90.75 73 LEU A C 1
ATOM 567 O O . LEU A 1 73 ? 4.008 -5.266 -9.602 1.00 90.75 73 LEU A O 1
ATOM 571 N N . ILE A 1 74 ? 4.783 -6.799 -11.062 1.00 90.81 74 ILE A N 1
ATOM 572 C CA . ILE A 1 74 ? 6.187 -6.747 -10.661 1.00 90.81 74 ILE A CA 1
ATOM 573 C C . ILE A 1 74 ? 6.995 -6.367 -11.888 1.00 90.81 74 ILE A C 1
ATOM 575 O O . ILE A 1 74 ? 6.916 -7.028 -12.922 1.00 90.81 74 ILE A O 1
ATOM 579 N N . ILE A 1 75 ? 7.771 -5.298 -11.760 1.00 87.81 75 ILE A N 1
ATOM 580 C CA . ILE A 1 75 ? 8.682 -4.832 -12.799 1.00 87.81 75 ILE A CA 1
ATOM 581 C C . ILE A 1 75 ? 10.092 -5.158 -12.330 1.00 87.81 75 ILE A C 1
ATOM 583 O O . ILE A 1 75 ? 10.480 -4.805 -11.217 1.00 87.81 75 ILE A O 1
ATOM 587 N N . ARG A 1 76 ? 10.854 -5.839 -13.180 1.00 86.19 76 ARG A N 1
ATOM 588 C CA . ARG A 1 76 ? 12.245 -6.200 -12.923 1.00 86.19 76 ARG A CA 1
ATOM 589 C C . ARG A 1 76 ? 13.084 -5.754 -14.111 1.00 86.19 76 ARG A C 1
ATOM 591 O O . ARG A 1 76 ? 12.691 -5.999 -15.244 1.00 86.19 76 ARG A O 1
ATOM 598 N N . GLY A 1 77 ? 14.211 -5.104 -13.842 1.00 82.44 77 GLY A N 1
ATOM 599 C CA . GLY A 1 77 ? 15.222 -4.857 -14.867 1.00 82.44 77 GLY A CA 1
ATOM 600 C C . GLY A 1 77 ? 16.032 -6.123 -15.136 1.00 82.44 77 GLY A C 1
ATOM 601 O O . GLY A 1 77 ? 16.403 -6.823 -14.188 1.00 82.44 77 GLY A O 1
ATOM 602 N N . GLU A 1 78 ? 16.295 -6.405 -16.406 1.00 82.31 78 GLU A N 1
ATOM 603 C CA . GLU A 1 78 ? 17.281 -7.397 -16.839 1.00 82.31 78 GLU A CA 1
ATOM 604 C C . GLU A 1 78 ? 18.616 -6.714 -17.167 1.00 82.31 78 GLU A C 1
ATOM 606 O O . GLU A 1 78 ? 18.677 -5.502 -17.394 1.00 82.31 78 GLU A O 1
ATOM 611 N N . ASP A 1 79 ? 19.702 -7.488 -17.177 1.00 83.62 79 ASP A N 1
ATOM 612 C CA . ASP A 1 79 ? 21.028 -6.957 -17.487 1.00 83.62 79 ASP A CA 1
ATOM 613 C C . ASP A 1 79 ? 21.062 -6.370 -18.907 1.00 83.62 79 ASP A C 1
ATOM 615 O O . ASP A 1 79 ? 20.797 -7.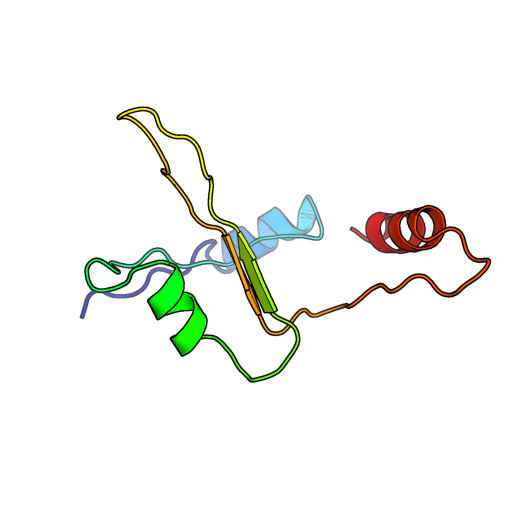056 -19.893 1.00 83.62 79 ASP A O 1
ATOM 619 N N . GLY A 1 80 ? 21.429 -5.090 -19.010 1.00 84.50 80 GLY A N 1
ATOM 620 C CA . GLY A 1 80 ? 21.533 -4.375 -20.285 1.00 84.50 80 GLY A CA 1
ATOM 621 C C . GLY A 1 80 ? 20.271 -3.623 -20.723 1.00 84.50 80 GLY A C 1
ATOM 622 O O . GLY A 1 80 ? 20.337 -2.912 -21.726 1.00 84.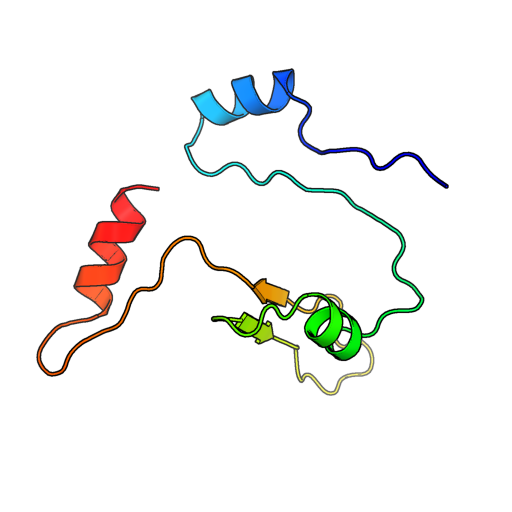50 80 GLY A O 1
ATOM 623 N N . GLU A 1 81 ? 19.163 -3.707 -19.980 1.00 84.25 81 GLU A N 1
ATOM 624 C CA . GLU A 1 81 ? 18.002 -2.824 -20.162 1.00 84.25 81 GLU A CA 1
ATOM 625 C C . GLU A 1 81 ? 18.026 -1.636 -19.190 1.00 84.25 81 GLU A C 1
ATOM 627 O O . GLU A 1 81 ? 18.548 -1.727 -18.080 1.00 84.25 81 GLU A O 1
ATOM 632 N N . ASP A 1 82 ? 17.427 -0.512 -19.598 1.00 87.69 82 ASP A N 1
ATOM 633 C CA . ASP A 1 82 ? 17.141 0.600 -18.689 1.00 87.69 82 ASP A CA 1
ATOM 634 C C . ASP A 1 82 ? 15.822 0.325 -17.936 1.00 87.69 82 ASP A C 1
ATOM 636 O O . ASP A 1 82 ? 14.740 0.438 -18.529 1.00 87.69 82 ASP A O 1
ATOM 640 N N . PRO A 1 83 ? 15.866 -0.016 -16.632 1.00 84.88 83 PRO A N 1
ATOM 641 C CA . PRO A 1 83 ? 14.661 -0.307 -15.860 1.00 84.88 83 PRO A CA 1
ATOM 642 C C . PRO A 1 83 ? 13.733 0.908 -15.727 1.00 84.88 83 PRO A C 1
ATOM 644 O O . PRO A 1 83 ? 12.527 0.732 -15.534 1.00 84.88 83 PRO A O 1
ATOM 647 N N . LEU A 1 84 ? 14.252 2.136 -15.852 1.00 88.44 84 LEU A N 1
ATOM 648 C CA . LEU A 1 84 ? 13.438 3.349 -15.778 1.00 88.44 84 LEU A CA 1
ATOM 649 C C . LEU A 1 84 ? 12.578 3.518 -17.028 1.00 88.44 84 LEU A C 1
ATOM 651 O O . LEU A 1 84 ? 11.411 3.884 -16.912 1.00 88.44 84 LEU A O 1
ATOM 655 N N . ALA A 1 85 ? 13.099 3.163 -18.203 1.00 89.00 85 ALA A N 1
ATOM 656 C CA . ALA A 1 85 ? 12.327 3.180 -19.443 1.00 89.00 85 ALA A CA 1
ATOM 657 C C . ALA A 1 85 ? 11.170 2.162 -19.421 1.00 89.00 85 ALA A C 1
ATOM 659 O O . ALA A 1 85 ? 10.095 2.415 -19.973 1.00 89.00 85 ALA A O 1
ATOM 660 N N . 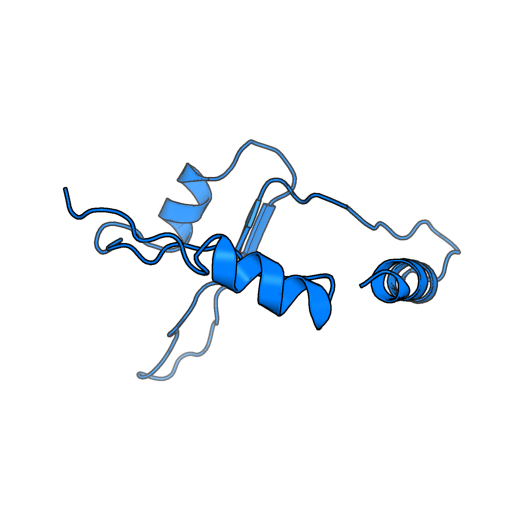VAL A 1 86 ? 11.362 1.001 -18.782 1.00 87.81 86 VAL A N 1
ATOM 661 C CA . VAL A 1 86 ? 10.285 0.014 -18.577 1.00 87.81 86 VAL A CA 1
ATOM 662 C C . VAL A 1 86 ? 9.239 0.561 -17.608 1.00 87.81 86 VAL A C 1
ATOM 664 O O . VAL A 1 86 ? 8.042 0.497 -17.900 1.00 87.81 86 VAL A O 1
ATOM 667 N N . LEU A 1 87 ? 9.680 1.136 -16.486 1.00 89.81 87 LEU A N 1
ATOM 668 C CA . LEU A 1 87 ? 8.795 1.746 -15.499 1.00 89.81 87 LEU A CA 1
ATOM 669 C C . LEU A 1 87 ? 7.959 2.875 -16.112 1.00 89.81 87 LEU A C 1
ATOM 671 O O . LEU A 1 87 ? 6.746 2.880 -15.939 1.00 89.81 87 LEU A O 1
ATOM 675 N N . GLU A 1 88 ? 8.567 3.780 -16.876 1.00 91.38 88 GLU A N 1
ATOM 676 C CA . GLU A 1 88 ? 7.874 4.894 -17.534 1.00 91.38 88 GLU A CA 1
ATOM 677 C C . GLU A 1 88 ? 6.741 4.403 -18.445 1.00 91.38 88 GLU A C 1
ATOM 679 O O . GLU A 1 88 ? 5.616 4.896 -18.365 1.00 91.38 88 GLU A O 1
ATOM 684 N N . LYS A 1 89 ? 6.989 3.363 -19.252 1.00 89.00 89 LYS A N 1
ATOM 685 C CA . LYS A 1 89 ? 5.964 2.757 -20.123 1.00 89.00 89 LYS A CA 1
ATOM 686 C C . LYS A 1 89 ? 4.794 2.162 -19.344 1.00 89.00 89 LYS A C 1
ATOM 688 O O . LYS A 1 89 ? 3.665 2.180 -19.835 1.00 89.00 89 LYS A O 1
ATOM 693 N N . VAL A 1 90 ? 5.056 1.580 -18.175 1.00 89.31 90 VAL A N 1
ATOM 694 C CA . VAL A 1 90 ? 3.998 1.048 -17.307 1.00 89.31 90 VAL A CA 1
ATOM 695 C C . VAL A 1 90 ? 3.231 2.190 -16.653 1.00 89.31 90 VAL A C 1
ATOM 697 O O . VAL A 1 90 ? 2.003 2.186 -16.692 1.00 89.31 90 VAL A O 1
ATOM 700 N N . MET A 1 91 ? 3.944 3.171 -16.100 1.00 89.88 91 MET A N 1
ATOM 701 C CA . MET A 1 91 ? 3.357 4.317 -15.410 1.00 89.88 91 MET A CA 1
ATOM 702 C C . MET A 1 91 ? 2.504 5.171 -16.345 1.00 89.88 91 MET A C 1
ATOM 704 O O . MET A 1 91 ? 1.470 5.646 -15.915 1.00 89.88 91 MET A O 1
ATOM 708 N N . ALA A 1 92 ? 2.838 5.270 -17.634 1.00 90.31 92 ALA A N 1
ATOM 709 C CA . ALA A 1 92 ? 2.028 5.981 -18.628 1.00 90.31 92 ALA A CA 1
ATOM 710 C C . ALA A 1 92 ? 0.612 5.400 -18.845 1.00 90.31 92 ALA A C 1
ATOM 712 O O . ALA A 1 92 ? -0.200 6.001 -19.548 1.00 90.31 92 ALA A O 1
ATOM 713 N N . ARG A 1 93 ? 0.313 4.212 -18.299 1.00 85.50 93 ARG A N 1
ATOM 714 C CA . ARG A 1 93 ? -1.027 3.601 -18.335 1.00 85.50 93 ARG A CA 1
ATOM 715 C C . ARG A 1 93 ? -1.933 4.088 -17.205 1.00 85.50 93 ARG A C 1
ATOM 717 O O . ARG A 1 93 ? -3.138 3.844 -17.284 1.00 85.50 93 ARG A O 1
ATOM 724 N N . PHE A 1 94 ? -1.344 4.700 -16.179 1.00 84.19 94 PHE A N 1
ATOM 725 C CA . PHE A 1 94 ? -1.997 5.238 -14.994 1.00 84.19 94 PHE A CA 1
ATOM 726 C C . PHE A 1 94 ? -1.988 6.766 -15.085 1.00 84.19 94 PHE A C 1
ATOM 728 O O . PHE A 1 94 ? -3.095 7.332 -15.189 1.00 84.19 94 PHE A O 1
#

Radius of gyration: 17.72 Å; chains: 1; bounding box: 43×29×41 Å

Foldseek 3Di:
DDDWDKPPDPVVVVVVVVVDPDDDIDTDDDDVVDDQVRVQVVQEPVADKDKAFDDDPDPVDTPDIDIDDDDPDDQDDDPPDDSVVVVVVVVVVD

pLDDT: mean 88.35, std 11.9, range [51.47, 98.19]